Protein AF-A0A8J3KK66-F1 (afdb_monomer)

pLDDT: mean 96.25, std 5.21, range [53.44, 98.69]

Organism: NCBI:txid53366

Solvent-accessible surface area (backbone atoms only — not comparable to full-atom values): 6365 Å² total; per-residue (Å²): 124,49,74,50,73,42,70,57,97,92,37,80,42,27,42,38,33,34,36,77,41,86,38,96,91,45,100,35,38,30,35,41,47,74,44,79,49,56,39,80,89,51,54,95,70,52,56,67,55,53,54,50,53,50,52,52,50,49,33,64,76,71,56,37,68,44,78,47,71,81,79,62,89,84,42,56,73,59,45,65,57,46,58,76,78,47,74,82,88,82,75,83,86,87,82,88,73,58,100,88,108

Secondary structure (DSSP, 8-state):
-EEEEEEETTEEEEEEEEEEE--TTSSS-EEEEEEEEE-GGGTTTTHHHHHHHHHHHHHHHTT-SEEEE---TT-HHHHHHHTTT----------PPPTT-

Foldseek 3Di:
DDKDFDDDPNDTFWMWDWDWDDDPVDPATEIEGEDTDGHPVCPPVCRSVVNVVVVVVVCVVVVHPYYDYDDDPPPVSVCVSVVVPDDDPPDDDDDDDDPVD

Mean predicted aligned error: 3.01 Å

Nearest PDB structures (foldseek):
  1qsm-assembly1_D  TM=9.486E-01  e=3.995E-08  Saccharomyces cerevisiae
  4yfj-assembly1_A  TM=8.902E-01  e=6.347E-08  Pseudomonas aeruginosa
  8a9o-assembly1_A  TM=9.250E-01  e=2.088E-07  Acinetobacter baumannii
  7n1l-assembly3_C  TM=8.880E-01  e=1.712E-07  Brucella abortus 2308
  7n1l-assembly7_P  TM=8.987E-01  e=3.544E-07  Brucella abortus 2308

Radius of gyration: 14.78 Å; Cα contacts (8 Å, |Δi|>4): 130; chains: 1; bounding box: 42×30×38 Å

InterPro domains:
  IPR000182 GNAT domain [PF00583] (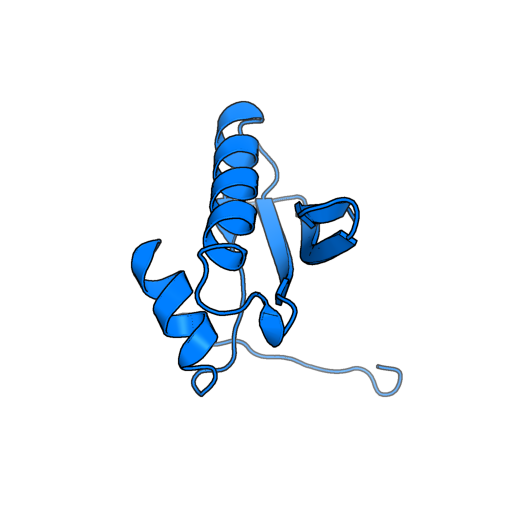3-84)
  IPR000182 GNAT domain [PS51186] (1-101)
  IPR016181 Acyl-CoA N-acyltransferase [SSF55729] (2-84)
  IPR050832 Bacterial Acetyltransferase [PTHR43877] (3-84)

Sequence (101 aa):
MHAVVAESDGAVIGIANYLLHENTSALTPSCYLQDLYVDPAARAQGVGAALLDWLWAQTRAQGWATLYWQTRENNYRARALYDRYTPHSGFLRYVLRTPQG

Structure (mmCIF, N/CA/C/O backbone):
data_AF-A0A8J3KK66-F1
#
_entry.id   AF-A0A8J3KK66-F1
#
loop_
_atom_site.group_PDB
_atom_site.id
_atom_site.type_symbol
_atom_site.label_atom_id
_atom_site.label_alt_id
_atom_site.label_comp_id
_atom_site.label_asym_id
_atom_site.label_entity_id
_atom_site.label_seq_id
_atom_site.pdbx_PDB_ins_code
_atom_site.Cartn_x
_atom_site.Cartn_y
_atom_site.Cartn_z
_atom_site.occupancy
_atom_site.B_iso_or_equiv
_atom_site.auth_seq_id
_atom_site.auth_comp_id
_atom_site.auth_asym_id
_atom_site.auth_atom_id
_atom_site.pdbx_PDB_model_num
ATOM 1 N N . MET A 1 1 ? 0.354 12.781 -5.726 1.00 91.12 1 MET A N 1
ATOM 2 C CA . MET A 1 1 ? 0.079 12.139 -4.422 1.00 91.12 1 MET A CA 1
ATOM 3 C C . MET A 1 1 ? -1.425 12.093 -4.250 1.00 91.12 1 MET A C 1
ATOM 5 O O . MET A 1 1 ? -2.070 13.096 -4.533 1.00 91.12 1 MET A O 1
ATOM 9 N N . HIS A 1 2 ? -1.959 10.947 -3.845 1.00 97.50 2 HIS A N 1
ATOM 10 C CA . HIS A 1 2 ? -3.390 10.714 -3.666 1.00 97.50 2 HIS A CA 1
ATOM 11 C C . HIS A 1 2 ? -3.649 10.114 -2.284 1.00 97.50 2 HIS A C 1
ATOM 13 O O . HIS A 1 2 ? -2.772 9.465 -1.710 1.00 97.50 2 HIS A O 1
ATOM 19 N N . ALA A 1 3 ? -4.860 10.316 -1.776 1.00 97.12 3 ALA A N 1
ATOM 20 C CA . ALA A 1 3 ? -5.327 9.729 -0.532 1.00 97.12 3 ALA A CA 1
ATOM 21 C C . ALA A 1 3 ? -6.761 9.233 -0.714 1.00 97.12 3 ALA A C 1
ATOM 23 O O . ALA A 1 3 ? -7.560 9.868 -1.404 1.00 97.12 3 ALA A O 1
ATOM 24 N N . VAL A 1 4 ? -7.074 8.109 -0.081 1.00 98.25 4 VAL A N 1
ATOM 25 C CA . VAL A 1 4 ? -8.447 7.642 0.115 1.00 98.25 4 VAL A CA 1
ATOM 26 C C . VAL A 1 4 ? -8.677 7.321 1.577 1.00 98.25 4 VAL A C 1
ATOM 28 O O . VAL A 1 4 ? -7.741 6.970 2.299 1.00 98.25 4 VAL A O 1
ATOM 31 N N . VAL A 1 5 ? -9.930 7.440 1.997 1.00 98.56 5 VAL A N 1
ATOM 32 C CA . VAL A 1 5 ? -10.365 7.181 3.365 1.00 98.56 5 VAL A CA 1
ATOM 33 C C . VAL A 1 5 ? -11.380 6.049 3.395 1.00 98.56 5 VAL A C 1
ATOM 35 O O . VAL A 1 5 ? -12.154 5.865 2.457 1.00 98.56 5 VAL A O 1
ATOM 38 N N . ALA A 1 6 ? -11.363 5.291 4.483 1.00 98.50 6 ALA A N 1
ATOM 39 C CA . ALA A 1 6 ? -12.468 4.435 4.872 1.00 98.50 6 ALA A CA 1
ATOM 40 C C . ALA A 1 6 ? -13.299 5.186 5.910 1.00 98.50 6 ALA A C 1
ATOM 42 O O . ALA A 1 6 ? -12.747 5.693 6.890 1.00 98.50 6 ALA A O 1
ATOM 43 N N . GLU A 1 7 ? -14.609 5.230 5.703 1.00 98.00 7 GLU A N 1
ATOM 44 C CA . GLU A 1 7 ? -15.558 5.886 6.597 1.00 98.00 7 GLU A CA 1
ATOM 45 C C . GLU A 1 7 ? -16.568 4.875 7.146 1.00 98.00 7 GLU A C 1
ATOM 47 O O . GLU A 1 7 ? -16.991 3.962 6.436 1.00 98.00 7 GLU A O 1
ATOM 52 N N . SER A 1 8 ? -16.953 5.044 8.411 1.00 97.06 8 SER A N 1
ATOM 53 C CA . SER A 1 8 ? -18.076 4.347 9.047 1.00 97.06 8 SER A CA 1
ATOM 54 C C . SER A 1 8 ? -18.830 5.339 9.915 1.00 97.06 8 SER A C 1
ATOM 56 O O . SER A 1 8 ? -18.209 6.085 10.669 1.00 97.06 8 SER A O 1
ATOM 58 N N . ASP A 1 9 ? -20.156 5.367 9.792 1.00 95.38 9 ASP A N 1
ATOM 59 C CA . ASP A 1 9 ? -21.040 6.250 10.569 1.00 95.38 9 ASP A CA 1
ATOM 60 C C . ASP A 1 9 ? -20.624 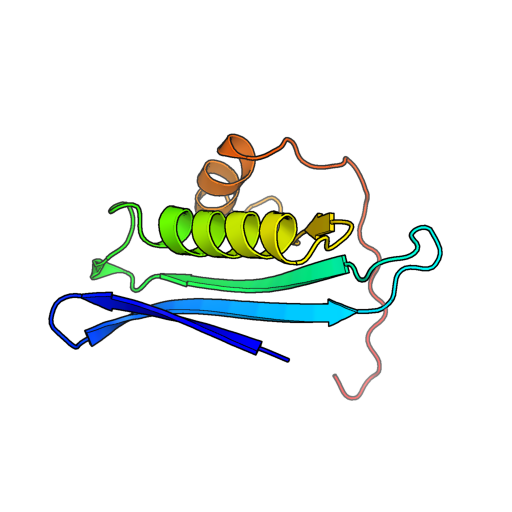7.734 10.527 1.00 95.38 9 ASP A C 1
ATOM 62 O O . ASP A 1 9 ? -20.707 8.461 11.515 1.00 95.38 9 ASP A O 1
ATOM 66 N N . GLY A 1 10 ? -20.137 8.186 9.365 1.00 95.25 10 GLY A N 1
ATOM 67 C CA . GLY A 1 10 ? -19.663 9.558 9.150 1.00 95.25 10 GLY A CA 1
ATOM 68 C C . GLY A 1 10 ? -18.293 9.875 9.763 1.00 95.25 10 GLY A C 1
ATOM 69 O O . GLY A 1 10 ? -17.851 11.021 9.690 1.00 95.25 10 GLY A O 1
ATOM 70 N N . ALA A 1 11 ? -17.606 8.891 10.349 1.00 97.25 11 ALA A N 1
ATOM 71 C CA . ALA A 1 11 ? -16.258 9.033 10.886 1.00 97.25 11 ALA A CA 1
ATOM 72 C C . ALA A 1 11 ? -15.218 8.366 9.976 1.00 97.25 11 ALA A C 1
ATOM 74 O O . ALA A 1 11 ? -15.396 7.232 9.529 1.00 97.25 11 ALA A O 1
ATOM 75 N N . VAL A 1 12 ? -14.087 9.040 9.753 1.00 98.25 12 VAL A N 1
ATOM 76 C CA . VAL A 1 12 ? -12.925 8.458 9.067 1.00 98.25 12 VAL A CA 1
ATOM 77 C C . VAL A 1 12 ? -12.219 7.480 10.006 1.00 98.25 12 VAL A C 1
ATOM 79 O O . VAL A 1 12 ? -11.706 7.875 11.051 1.00 98.25 12 VAL A O 1
ATOM 82 N N . ILE A 1 13 ? -12.154 6.209 9.611 1.00 98.56 13 ILE A N 1
ATOM 83 C CA . ILE A 1 13 ? -11.596 5.103 10.412 1.00 98.56 13 ILE A CA 1
ATOM 84 C C . ILE A 1 13 ? -10.338 4.475 9.798 1.00 98.56 13 ILE A C 1
ATOM 86 O O . ILE A 1 13 ? -9.731 3.567 10.373 1.00 98.56 13 ILE A O 1
ATOM 90 N N . GLY A 1 14 ? -9.915 4.939 8.625 1.00 98.44 14 GLY A N 1
ATOM 91 C CA . GLY A 1 14 ? -8.687 4.484 7.987 1.00 98.44 14 GLY A CA 1
ATOM 92 C C . GLY A 1 14 ? -8.327 5.313 6.766 1.00 98.44 14 GLY A C 1
ATOM 93 O O . GLY A 1 14 ? -9.184 5.973 6.186 1.00 98.44 14 GLY A O 1
ATOM 94 N N . ILE A 1 15 ? -7.054 5.270 6.384 1.00 98.62 15 ILE A N 1
ATOM 95 C CA . ILE A 1 15 ? -6.510 5.984 5.225 1.00 98.62 15 ILE A CA 1
ATOM 96 C C . ILE A 1 15 ? -5.597 5.070 4.408 1.00 98.62 15 ILE A C 1
ATOM 98 O O . ILE A 1 15 ? -4.930 4.187 4.962 1.00 98.62 15 ILE A O 1
ATOM 102 N N . ALA A 1 16 ? -5.511 5.340 3.108 1.00 98.62 16 ALA A N 1
ATOM 103 C CA . ALA A 1 16 ? -4.439 4.862 2.248 1.00 98.62 16 ALA A CA 1
ATOM 104 C C . ALA A 1 16 ? -3.876 6.017 1.406 1.00 98.62 16 ALA A C 1
ATOM 106 O O . ALA A 1 16 ? -4.576 6.571 0.555 1.00 98.62 16 ALA A O 1
ATOM 107 N N . ASN A 1 17 ? -2.607 6.360 1.633 1.00 98.62 17 ASN A N 1
ATOM 108 C CA . ASN A 1 17 ? -1.872 7.336 0.829 1.00 98.62 17 ASN A CA 1
ATOM 109 C C . ASN A 1 17 ? -1.042 6.606 -0.220 1.00 98.62 17 ASN A C 1
ATOM 111 O O . ASN A 1 17 ? -0.272 5.700 0.109 1.00 98.62 17 ASN A O 1
ATOM 115 N N . TYR A 1 18 ? -1.148 7.031 -1.473 1.00 98.62 18 TYR A N 1
ATOM 116 C CA . TYR A 1 18 ? -0.435 6.398 -2.575 1.00 98.62 18 TYR A CA 1
ATOM 117 C C . TYR A 1 18 ? 0.066 7.410 -3.604 1.00 98.62 18 TYR A C 1
ATOM 119 O O . TYR A 1 18 ? -0.416 8.545 -3.718 1.00 98.62 18 TYR A O 1
ATOM 127 N N . LEU A 1 19 ? 1.069 6.990 -4.367 1.00 98.25 19 LEU A N 1
ATOM 128 C CA . LEU A 1 19 ? 1.608 7.744 -5.489 1.00 98.25 19 LEU A CA 1
ATOM 129 C C . LEU A 1 19 ? 1.654 6.866 -6.733 1.00 98.25 19 LEU A C 1
ATOM 131 O O . LEU A 1 19 ? 2.060 5.708 -6.675 1.00 98.25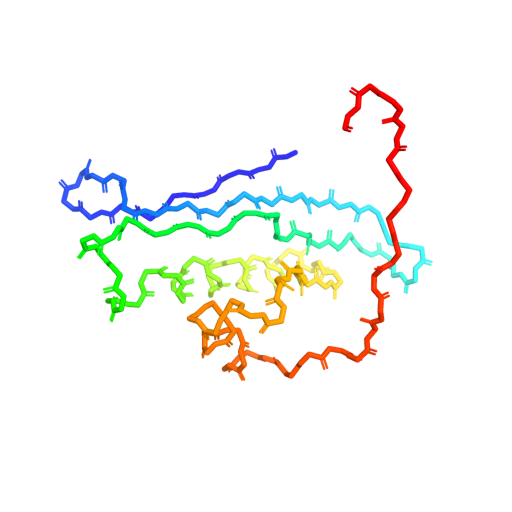 19 LEU A O 1
ATOM 135 N N . LEU A 1 20 ? 1.240 7.445 -7.855 1.00 98.12 20 LEU A N 1
ATOM 136 C CA . LEU A 1 20 ? 1.515 6.895 -9.170 1.00 98.12 20 LEU A CA 1
ATOM 137 C C . LEU A 1 20 ? 2.841 7.468 -9.653 1.00 98.12 20 LEU A C 1
ATOM 139 O O . LEU A 1 20 ? 3.083 8.668 -9.504 1.00 98.12 20 LEU A O 1
ATOM 143 N N . HIS A 1 21 ? 3.687 6.619 -10.215 1.00 97.81 21 HIS A N 1
ATOM 144 C CA . HIS A 1 21 ? 4.957 7.035 -10.788 1.00 97.81 21 HIS A CA 1
ATOM 145 C C . HIS A 1 21 ? 5.260 6.262 -12.069 1.00 97.81 21 HIS A C 1
ATOM 147 O O . HIS A 1 21 ? 4.757 5.160 -12.293 1.00 97.81 21 HIS A O 1
ATOM 153 N N . GLU A 1 22 ? 6.102 6.853 -12.911 1.00 97.56 22 GLU A N 1
ATOM 154 C CA . GLU A 1 22 ? 6.572 6.226 -14.142 1.00 97.56 22 GLU A CA 1
ATOM 155 C C . GLU A 1 22 ? 7.389 4.965 -13.840 1.00 97.56 22 GLU A C 1
ATOM 157 O O . GLU A 1 22 ? 8.072 4.861 -12.815 1.00 97.56 22 GLU A O 1
ATOM 162 N N . ASN A 1 23 ? 7.311 3.996 -14.745 1.00 93.81 23 ASN A N 1
ATOM 163 C CA . ASN A 1 23 ? 8.011 2.727 -14.651 1.00 93.81 23 ASN A CA 1
ATOM 164 C C . ASN A 1 23 ? 8.793 2.522 -15.947 1.00 93.81 23 ASN A C 1
ATOM 166 O O . ASN A 1 23 ? 8.211 2.523 -17.020 1.00 93.81 23 ASN A O 1
ATOM 170 N N . THR A 1 24 ? 10.108 2.343 -15.868 1.00 96.25 24 THR A N 1
ATOM 171 C CA . THR A 1 24 ? 10.948 2.144 -17.061 1.00 96.25 24 THR A CA 1
ATOM 172 C C . THR A 1 24 ? 10.819 0.744 -17.664 1.00 96.25 24 THR A C 1
ATOM 174 O O . THR A 1 24 ? 11.230 0.525 -18.800 1.00 96.25 24 THR A O 1
ATOM 177 N N . SER A 1 25 ? 10.235 -0.197 -16.923 1.00 94.94 25 SER A N 1
ATOM 178 C CA . SER A 1 25 ? 10.011 -1.585 -17.336 1.00 94.94 25 SER A CA 1
ATOM 179 C C . SER A 1 25 ? 8.573 -1.850 -17.797 1.00 94.94 25 SER A C 1
ATOM 181 O O . SER A 1 25 ? 8.237 -2.993 -18.103 1.00 94.94 25 SER A O 1
ATOM 183 N N . ALA A 1 26 ? 7.707 -0.832 -17.822 1.00 96.31 26 ALA A N 1
ATOM 184 C CA . ALA A 1 26 ? 6.318 -0.950 -18.260 1.00 96.31 26 ALA A CA 1
ATOM 185 C C . ALA A 1 26 ? 5.865 0.311 -19.007 1.00 96.31 26 ALA A C 1
ATOM 187 O O . ALA A 1 26 ? 6.378 1.397 -18.786 1.00 96.31 26 ALA A O 1
ATOM 188 N N . LEU A 1 27 ? 4.867 0.180 -19.882 1.00 96.88 27 LEU A N 1
ATOM 189 C CA . LEU A 1 27 ? 4.306 1.324 -20.615 1.00 96.88 27 LEU A CA 1
ATOM 190 C C . LEU A 1 27 ? 3.277 2.123 -19.796 1.00 96.88 27 LEU A C 1
ATOM 192 O O . LEU A 1 27 ? 2.833 3.180 -20.234 1.00 96.88 27 LEU A O 1
ATOM 196 N N . THR A 1 28 ? 2.877 1.616 -18.628 1.00 98.12 28 THR A N 1
ATOM 197 C CA . THR A 1 28 ? 1.892 2.235 -17.733 1.00 98.12 28 THR A CA 1
ATOM 198 C C . THR A 1 28 ? 2.496 2.457 -16.342 1.00 98.12 28 THR A C 1
ATOM 200 O O . THR A 1 28 ? 3.446 1.763 -15.962 1.00 98.12 28 THR A O 1
ATOM 203 N N . PRO A 1 29 ? 1.996 3.442 -15.571 1.00 97.94 29 PRO A N 1
ATOM 204 C CA . PRO A 1 29 ? 2.577 3.787 -14.279 1.00 97.94 29 PRO A CA 1
ATOM 205 C C . PRO A 1 29 ? 2.416 2.667 -13.247 1.00 97.94 29 PRO A C 1
ATOM 207 O O . PRO A 1 29 ? 1.503 1.842 -13.326 1.00 97.94 29 PRO A O 1
ATOM 210 N N . SER A 1 30 ? 3.281 2.693 -12.238 1.00 98.25 30 SER A N 1
ATOM 211 C CA . SER A 1 30 ? 3.178 1.870 -11.033 1.00 98.25 30 SER A CA 1
ATOM 212 C C . SER A 1 30 ? 2.563 2.672 -9.888 1.00 98.25 30 SER A C 1
ATOM 214 O O . SER A 1 30 ? 2.771 3.881 -9.779 1.00 98.25 30 SER A O 1
ATOM 216 N N . CYS A 1 31 ? 1.841 1.991 -9.005 1.00 98.50 31 CYS A N 1
ATOM 217 C CA . CYS A 1 31 ? 1.264 2.545 -7.790 1.00 98.50 31 CYS A CA 1
ATOM 218 C C . CYS A 1 31 ? 2.068 2.100 -6.564 1.00 98.50 31 CYS A C 1
ATOM 220 O O . CYS A 1 31 ? 2.108 0.914 -6.230 1.00 98.50 31 CYS A O 1
ATOM 222 N N . TYR A 1 32 ? 2.658 3.058 -5.856 1.00 98.56 32 TYR A N 1
ATOM 223 C CA . TYR A 1 32 ? 3.273 2.835 -4.553 1.00 98.56 32 TYR A CA 1
ATOM 224 C C . TYR A 1 32 ? 2.308 3.248 -3.442 1.00 98.56 32 TYR A C 1
ATOM 226 O O . TYR A 1 32 ? 1.987 4.429 -3.293 1.00 98.56 32 TYR A O 1
ATOM 234 N N . LEU A 1 33 ? 1.855 2.272 -2.653 1.00 98.69 33 LEU A N 1
ATOM 235 C CA . LEU A 1 33 ? 1.146 2.508 -1.399 1.00 98.69 33 LEU A CA 1
ATOM 236 C C . LEU A 1 33 ? 2.175 2.896 -0.332 1.00 98.69 33 LEU A C 1
ATOM 238 O O . LEU A 1 33 ? 2.963 2.066 0.127 1.00 98.69 33 LEU A O 1
ATOM 242 N N . GLN A 1 34 ? 2.160 4.175 0.036 1.00 98.19 34 GLN A N 1
ATOM 243 C CA . GLN A 1 34 ? 3.107 4.760 0.976 1.00 98.19 34 GLN A CA 1
ATOM 244 C C . GLN A 1 34 ? 2.674 4.521 2.422 1.00 98.19 34 GLN A C 1
ATOM 246 O O . GLN A 1 34 ? 3.467 4.026 3.221 1.00 98.19 34 GLN A O 1
ATOM 251 N N . ASP A 1 35 ? 1.418 4.841 2.738 1.00 97.94 35 ASP A N 1
ATOM 252 C CA . ASP A 1 35 ? 0.877 4.735 4.090 1.00 97.94 35 ASP A CA 1
ATOM 253 C C . ASP A 1 35 ? -0.467 4.011 4.057 1.00 97.94 35 ASP A C 1
ATOM 255 O O . ASP A 1 35 ? -1.353 4.377 3.288 1.00 97.94 35 ASP A O 1
ATOM 259 N N . LEU A 1 36 ? -0.629 3.014 4.926 1.00 98.25 36 LEU A N 1
ATOM 260 C CA . LEU A 1 36 ? -1.906 2.368 5.222 1.00 98.25 36 LEU A CA 1
ATOM 261 C C . LEU A 1 36 ? -2.113 2.414 6.732 1.00 98.25 36 LEU A C 1
ATOM 263 O O . LEU A 1 36 ? -1.326 1.843 7.493 1.00 98.25 36 LEU A O 1
ATOM 267 N N . TYR A 1 37 ? -3.177 3.077 7.166 1.00 97.56 37 TYR A N 1
ATOM 268 C CA . TYR A 1 37 ? -3.500 3.211 8.580 1.00 97.56 37 TYR A CA 1
ATOM 269 C C . TYR A 1 37 ? -4.971 2.907 8.830 1.00 97.56 37 TYR A C 1
ATOM 271 O O . TYR A 1 37 ? -5.841 3.239 8.033 1.00 97.56 37 TYR A O 1
ATOM 279 N N . VAL A 1 38 ? -5.230 2.272 9.970 1.00 98.25 38 VAL A N 1
ATOM 280 C CA . VAL A 1 38 ? -6.570 1.978 10.475 1.00 98.25 38 VAL A CA 1
ATOM 281 C C . VAL A 1 38 ? -6.606 2.389 11.937 1.00 98.25 38 VAL A C 1
ATOM 283 O O . VAL A 1 38 ? -5.698 2.014 12.705 1.00 98.25 38 VAL A O 1
ATOM 286 N N . ASP A 1 39 ? -7.658 3.120 12.298 1.00 97.75 39 ASP A N 1
ATOM 287 C CA . ASP A 1 39 ? -7.960 3.508 13.669 1.00 97.75 39 ASP A CA 1
ATOM 288 C C . ASP A 1 39 ? -7.881 2.273 14.588 1.00 97.75 39 ASP A C 1
ATOM 290 O O . ASP A 1 39 ? -8.443 1.225 14.252 1.00 97.75 39 ASP A O 1
ATOM 294 N N . PRO A 1 40 ? -7.159 2.337 15.725 1.00 96.69 40 PRO A N 1
ATOM 295 C CA . PRO A 1 40 ? -7.067 1.240 16.677 1.00 96.69 40 PRO A CA 1
ATOM 296 C C . PRO A 1 40 ? -8.404 0.602 17.065 1.00 96.69 40 PRO A C 1
ATOM 298 O O . PRO A 1 40 ? -8.436 -0.618 17.220 1.00 96.69 40 PRO A O 1
ATOM 301 N N . ALA A 1 41 ? -9.485 1.376 17.175 1.00 96.69 41 ALA A N 1
ATOM 302 C CA . ALA A 1 41 ? -10.816 0.868 17.496 1.00 96.69 41 ALA A CA 1
ATOM 303 C C . ALA A 1 41 ? -11.445 0.076 16.335 1.00 96.69 41 ALA A C 1
ATOM 305 O O . ALA A 1 41 ? -12.169 -0.889 16.568 1.00 96.69 41 ALA A O 1
ATOM 306 N N . ALA A 1 42 ? -11.113 0.421 15.087 1.00 96.06 42 ALA A N 1
ATOM 307 C CA . ALA A 1 42 ? -11.620 -0.225 13.871 1.00 96.06 42 ALA A CA 1
ATOM 308 C C . ALA A 1 42 ? -10.714 -1.365 13.351 1.0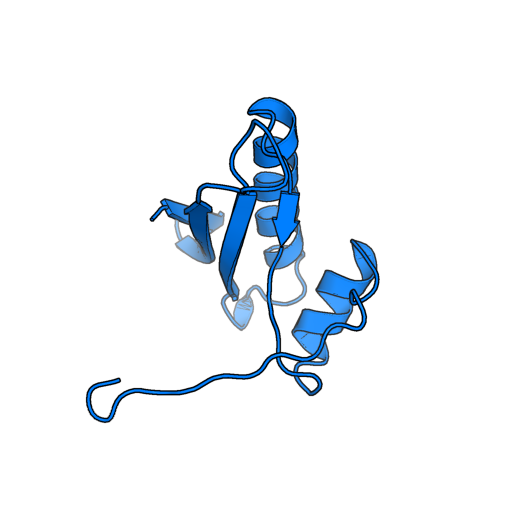0 96.06 42 ALA A C 1
ATOM 310 O O . ALA A 1 42 ? -10.943 -1.982 12.303 1.00 96.06 42 ALA A O 1
ATOM 311 N N . ARG A 1 43 ? -9.628 -1.667 14.065 1.00 94.00 43 ARG A N 1
ATOM 312 C CA . ARG A 1 43 ? -8.660 -2.697 13.681 1.00 94.00 43 ARG A CA 1
ATOM 313 C C . ARG A 1 43 ? -9.264 -4.098 13.737 1.00 94.00 43 ARG A C 1
ATOM 315 O O . ARG A 1 43 ? -10.040 -4.430 14.614 1.00 94.00 43 ARG A O 1
ATOM 322 N N . ALA A 1 44 ? -8.803 -4.954 12.818 1.00 91.12 44 ALA A N 1
ATOM 323 C CA . ALA A 1 44 ? -9.253 -6.347 12.661 1.00 91.12 44 ALA A CA 1
ATOM 324 C C . ALA A 1 44 ? -10.719 -6.502 12.209 1.00 91.12 44 ALA A C 1
ATOM 326 O O . ALA A 1 44 ? -11.211 -7.619 12.136 1.00 91.12 44 ALA A O 1
ATOM 327 N N . GLN A 1 45 ? -11.358 -5.408 11.786 1.00 95.12 45 GLN A N 1
ATOM 328 C CA . GLN A 1 45 ? -12.705 -5.396 11.203 1.00 95.12 45 GLN A CA 1
ATOM 329 C C . GLN A 1 45 ? -12.685 -5.334 9.662 1.00 95.12 45 GLN A C 1
ATOM 331 O O . GLN A 1 45 ? -13.646 -4.925 9.029 1.00 95.12 45 GLN A O 1
ATOM 336 N N . GLY A 1 46 ? -11.560 -5.682 9.027 1.00 96.94 46 GLY A N 1
ATOM 337 C CA . GLY A 1 46 ? -11.436 -5.690 7.561 1.00 96.94 46 GLY A CA 1
ATOM 338 C C . GLY A 1 46 ? -11.127 -4.341 6.895 1.00 96.94 46 GLY A C 1
ATOM 339 O O . GLY A 1 46 ? -10.811 -4.337 5.713 1.00 96.94 46 GLY A O 1
ATOM 340 N N . VAL A 1 47 ? -11.093 -3.221 7.627 1.00 98.31 47 VAL A N 1
ATOM 341 C CA . VAL A 1 47 ? -10.864 -1.866 7.064 1.00 98.31 47 VAL A CA 1
ATOM 342 C C . VAL A 1 47 ? -9.599 -1.768 6.202 1.00 98.31 47 VAL A C 1
ATOM 344 O O . VAL A 1 47 ? -9.632 -1.254 5.089 1.00 98.31 47 VAL A O 1
ATOM 347 N N . GLY A 1 48 ? -8.473 -2.300 6.688 1.00 98.06 48 GLY A N 1
ATOM 348 C CA . GLY A 1 48 ? -7.214 -2.275 5.935 1.00 98.06 48 GLY A CA 1
ATOM 349 C C . GLY A 1 48 ? -7.266 -3.115 4.655 1.00 98.06 48 GLY A C 1
ATOM 350 O O . GLY A 1 48 ? -6.667 -2.733 3.656 1.00 98.06 48 GLY A O 1
ATOM 351 N N . ALA A 1 49 ? -8.008 -4.228 4.677 1.00 98.38 49 ALA A N 1
ATOM 352 C CA . ALA A 1 49 ? -8.240 -5.042 3.487 1.00 98.38 49 ALA A CA 1
ATOM 353 C C . ALA A 1 49 ? -9.126 -4.290 2.488 1.00 98.38 49 ALA A C 1
ATOM 355 O O . ALA A 1 49 ? -8.770 -4.209 1.325 1.00 98.38 49 ALA A O 1
ATOM 356 N N . ALA A 1 50 ? -10.194 -3.633 2.951 1.00 98.56 50 ALA A N 1
ATOM 357 C CA . ALA A 1 50 ? -11.072 -2.844 2.087 1.00 98.56 50 ALA A CA 1
ATOM 358 C C . ALA A 1 50 ? -10.322 -1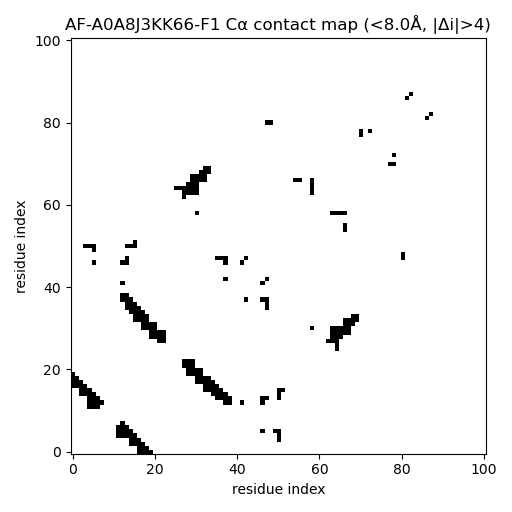.719 1.348 1.00 98.56 50 ALA A C 1
ATOM 360 O O . ALA A 1 50 ? -10.525 -1.520 0.151 1.00 98.56 50 ALA A O 1
ATOM 361 N N . LEU A 1 51 ? -9.407 -1.022 2.031 1.00 98.69 51 LEU A N 1
ATOM 362 C CA . LEU A 1 51 ? -8.556 0.003 1.416 1.00 98.69 51 LEU A CA 1
ATOM 363 C C . LEU A 1 51 ? -7.597 -0.583 0.360 1.00 98.69 51 LEU A C 1
ATOM 365 O O . LEU A 1 51 ? -7.445 -0.009 -0.721 1.00 98.69 51 LEU A O 1
ATOM 369 N N . LEU A 1 52 ? -6.968 -1.730 0.643 1.00 98.44 52 LEU A N 1
ATOM 370 C CA . LEU A 1 52 ? -6.105 -2.433 -0.317 1.00 98.44 52 LEU A CA 1
ATOM 371 C C . LEU A 1 52 ? -6.886 -2.985 -1.512 1.00 98.44 52 LEU A C 1
ATOM 373 O O . LEU A 1 52 ? -6.441 -2.840 -2.647 1.00 98.44 52 LEU A O 1
ATOM 377 N N . ASP A 1 53 ? -8.050 -3.583 -1.269 1.00 98.62 53 ASP A N 1
ATOM 378 C CA . ASP A 1 53 ? -8.939 -4.120 -2.299 1.00 98.62 53 ASP A CA 1
ATOM 379 C C . ASP A 1 53 ? -9.407 -3.009 -3.237 1.00 98.62 53 ASP A C 1
ATOM 381 O O . ASP A 1 53 ? -9.422 -3.194 -4.457 1.00 98.62 53 ASP A O 1
ATOM 385 N N . TRP A 1 54 ? -9.722 -1.833 -2.684 1.00 98.62 54 TRP A N 1
ATOM 386 C CA . TRP A 1 54 ? -10.048 -0.652 -3.473 1.00 98.62 54 TRP A CA 1
ATOM 387 C C . TRP A 1 54 ? -8.872 -0.234 -4.361 1.00 98.62 54 TRP A C 1
ATOM 389 O O . TRP A 1 54 ? -9.053 -0.079 -5.569 1.00 98.62 54 TRP A O 1
ATOM 399 N N . LEU A 1 55 ? -7.656 -0.124 -3.810 1.00 98.25 55 LEU A N 1
ATOM 400 C CA . LEU A 1 55 ? -6.462 0.206 -4.600 1.00 98.25 55 LEU A CA 1
ATOM 401 C C . LEU A 1 55 ? -6.176 -0.836 -5.682 1.00 98.25 55 LEU A C 1
ATOM 403 O O . LEU A 1 55 ? -5.827 -0.485 -6.811 1.00 98.25 55 LEU A O 1
ATOM 407 N N . TRP A 1 56 ? -6.362 -2.116 -5.373 1.00 98.31 56 TRP A N 1
ATOM 408 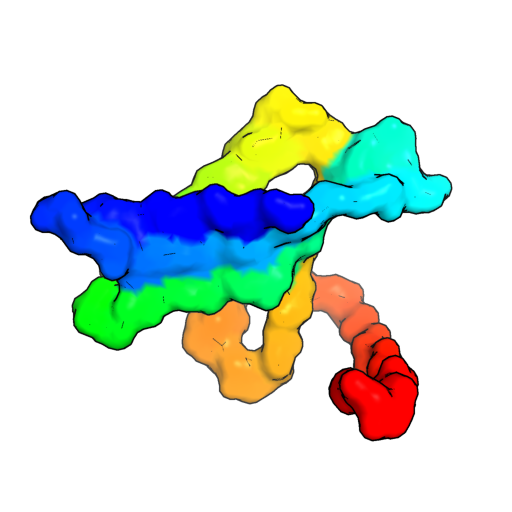C CA . TRP A 1 56 ? -6.198 -3.193 -6.340 1.00 98.31 56 TRP A CA 1
ATOM 409 C C . TRP A 1 56 ? -7.256 -3.144 -7.451 1.00 98.31 56 TRP A C 1
ATOM 411 O O . TRP A 1 56 ? -6.956 -3.382 -8.624 1.00 98.31 56 TRP A O 1
ATOM 421 N N . ALA A 1 57 ? -8.499 -2.795 -7.119 1.00 98.62 57 ALA A N 1
ATOM 422 C CA . ALA A 1 57 ? -9.539 -2.540 -8.109 1.00 98.62 57 ALA A CA 1
ATOM 423 C C . ALA A 1 57 ? -9.183 -1.347 -9.010 1.00 98.62 57 ALA A C 1
ATOM 425 O O . ALA A 1 57 ? -9.287 -1.480 -10.228 1.00 98.62 57 ALA A O 1
ATOM 426 N N . GLN A 1 58 ? -8.688 -0.237 -8.447 1.00 98.31 58 GLN A N 1
ATOM 427 C CA . GLN A 1 58 ? -8.231 0.911 -9.241 1.00 98.31 58 GLN A CA 1
ATOM 428 C C . GLN A 1 58 ? -7.065 0.550 -10.160 1.00 98.31 58 GLN A C 1
ATOM 430 O O . GLN A 1 58 ? -7.091 0.891 -11.337 1.00 98.31 58 GLN A O 1
ATOM 435 N N . THR A 1 59 ? -6.092 -0.210 -9.651 1.00 97.81 59 THR A N 1
ATOM 436 C CA . THR A 1 59 ? -4.934 -0.680 -10.429 1.00 97.81 59 THR A CA 1
ATOM 437 C C . THR A 1 59 ? -5.391 -1.416 -11.688 1.00 97.81 59 THR A C 1
ATOM 439 O O . THR A 1 59 ? -4.930 -1.110 -12.785 1.00 97.81 59 THR A O 1
ATOM 442 N N . ARG A 1 60 ? -6.366 -2.325 -11.551 1.00 98.25 60 ARG A N 1
ATOM 443 C CA . ARG A 1 60 ? -6.936 -3.072 -12.682 1.00 98.25 60 ARG A CA 1
ATOM 444 C C . ARG A 1 60 ? -7.778 -2.197 -13.608 1.00 98.25 60 ARG A C 1
ATOM 446 O O . ARG A 1 60 ? -7.632 -2.297 -14.820 1.00 98.25 60 ARG A O 1
ATOM 453 N N . ALA A 1 61 ? -8.643 -1.350 -13.053 1.00 98.38 61 ALA A N 1
ATOM 454 C CA . ALA A 1 61 ? -9.545 -0.505 -13.835 1.00 98.38 61 ALA A CA 1
ATOM 455 C C . ALA A 1 61 ? -8.796 0.536 -14.681 1.00 98.38 61 ALA A C 1
ATOM 457 O O . ALA A 1 61 ? -9.210 0.836 -15.796 1.00 98.38 61 ALA A O 1
ATOM 458 N N . GLN A 1 62 ? -7.690 1.064 -14.158 1.00 97.81 62 GLN A N 1
ATOM 459 C CA . GLN A 1 62 ? -6.888 2.106 -14.801 1.00 97.81 62 GLN A CA 1
ATOM 460 C C . GLN A 1 62 ? -5.693 1.548 -15.596 1.00 97.81 62 GLN A C 1
ATOM 462 O O . GLN A 1 62 ? -4.957 2.313 -16.216 1.00 97.81 62 GLN A O 1
ATOM 467 N N . GLY A 1 63 ? -5.465 0.229 -15.571 1.00 97.88 63 GLY A N 1
ATOM 468 C CA . GLY A 1 63 ? -4.362 -0.417 -16.291 1.00 97.88 63 GLY A CA 1
ATOM 469 C C . GLY A 1 63 ? -2.966 -0.085 -15.750 1.00 97.88 63 GLY A C 1
ATOM 470 O O . GLY A 1 63 ? -1.993 -0.097 -16.507 1.00 97.88 63 GLY A O 1
ATOM 471 N N . TRP A 1 64 ? -2.844 0.233 -14.458 1.00 98.25 64 TRP A N 1
ATOM 472 C CA . TRP A 1 64 ? -1.543 0.468 -13.824 1.00 98.25 64 TRP A CA 1
ATOM 473 C C . TRP A 1 64 ? -0.735 -0.830 -13.777 1.00 98.25 64 TRP A C 1
ATOM 475 O O . TRP A 1 64 ? -1.276 -1.902 -13.503 1.00 98.25 64 TRP A O 1
ATOM 485 N N . ALA A 1 65 ? 0.566 -0.732 -14.038 1.00 98.00 65 ALA A N 1
ATOM 486 C CA . ALA A 1 65 ? 1.433 -1.890 -14.216 1.00 98.00 65 ALA A CA 1
ATOM 487 C C . ALA A 1 65 ? 1.547 -2.729 -12.939 1.00 98.00 65 ALA A C 1
ATOM 489 O O . ALA A 1 65 ? 1.502 -3.957 -12.986 1.00 98.00 65 ALA A O 1
ATOM 490 N N . THR A 1 66 ? 1.716 -2.068 -11.792 1.00 97.50 66 THR A N 1
ATOM 491 C CA . THR A 1 66 ? 1.878 -2.731 -10.497 1.00 97.50 66 THR A CA 1
ATOM 492 C C . THR A 1 66 ? 1.281 -1.903 -9.366 1.00 97.50 66 THR A C 1
ATOM 494 O O . THR A 1 66 ? 1.231 -0.677 -9.431 1.00 97.50 66 THR A O 1
ATOM 497 N N . LEU A 1 67 ? 0.865 -2.587 -8.301 1.00 98.38 67 LEU A N 1
ATOM 498 C CA . LEU A 1 67 ? 0.630 -2.016 -6.978 1.00 98.38 67 LEU A CA 1
ATOM 499 C C . LEU A 1 67 ? 1.646 -2.645 -6.023 1.00 98.38 67 LEU A C 1
ATOM 501 O O . LEU A 1 67 ? 1.723 -3.871 -5.944 1.00 98.38 67 LEU A O 1
ATOM 505 N N . TYR A 1 68 ? 2.419 -1.832 -5.306 1.00 98.12 68 TYR A N 1
ATOM 506 C CA . TYR A 1 68 ? 3.399 -2.329 -4.339 1.00 98.12 68 TYR A CA 1
ATOM 507 C C . TYR A 1 68 ? 3.497 -1.437 -3.101 1.00 98.12 68 TYR A C 1
ATOM 509 O O . TYR A 1 68 ? 3.099 -0.273 -3.102 1.00 98.12 68 TYR A O 1
ATOM 517 N N . TRP A 1 69 ? 4.048 -1.999 -2.029 1.00 98.06 69 TRP A N 1
ATOM 518 C CA . TRP A 1 69 ? 4.296 -1.319 -0.761 1.00 98.06 69 TRP A CA 1
ATOM 519 C C . TRP A 1 69 ? 5.565 -1.862 -0.109 1.00 98.06 69 TRP A C 1
ATOM 521 O O . TRP A 1 69 ? 6.125 -2.880 -0.521 1.00 98.06 69 TRP A O 1
ATOM 531 N N . GLN A 1 70 ? 6.020 -1.176 0.936 1.00 97.25 70 GLN A N 1
ATOM 532 C CA . GLN A 1 70 ? 7.117 -1.626 1.784 1.00 97.25 70 GLN A CA 1
ATOM 533 C C . GLN A 1 70 ? 6.658 -1.643 3.237 1.00 97.25 70 GLN A C 1
ATOM 535 O O . GLN A 1 70 ? 5.910 -0.778 3.685 1.00 97.25 70 GLN A O 1
ATOM 540 N N . THR A 1 71 ? 7.121 -2.627 3.997 1.00 96.88 71 THR A N 1
ATOM 541 C CA . THR A 1 71 ? 6.883 -2.677 5.437 1.00 96.88 71 THR A CA 1
ATOM 542 C C . THR A 1 71 ? 8.103 -3.226 6.152 1.00 96.88 71 THR A C 1
ATOM 544 O O . THR A 1 71 ? 8.951 -3.875 5.540 1.00 96.88 71 THR A O 1
ATOM 547 N N . ARG A 1 72 ? 8.217 -2.943 7.449 1.00 96.12 72 ARG A N 1
ATOM 548 C CA . ARG A 1 72 ? 9.278 -3.529 8.271 1.00 96.12 72 ARG A CA 1
ATOM 549 C C . ARG A 1 72 ? 8.991 -5.010 8.491 1.00 96.12 72 ARG A C 1
ATOM 551 O O . ARG A 1 72 ? 7.838 -5.391 8.688 1.00 96.12 72 ARG A O 1
ATOM 558 N N . GLU A 1 73 ? 10.038 -5.826 8.543 1.00 95.56 73 GLU A N 1
ATOM 559 C CA . GLU A 1 73 ? 9.915 -7.271 8.784 1.00 95.56 73 GLU A CA 1
ATOM 560 C C . GLU A 1 73 ? 9.166 -7.589 10.083 1.00 95.56 73 GLU A C 1
ATOM 562 O O . GLU A 1 73 ? 8.381 -8.534 10.137 1.00 95.56 73 GLU A O 1
ATOM 567 N N . ASN A 1 74 ? 9.344 -6.758 11.111 1.00 96.94 74 ASN A N 1
ATOM 568 C CA . ASN A 1 74 ? 8.699 -6.919 12.411 1.00 96.94 74 ASN A CA 1
ATOM 569 C C . ASN A 1 74 ? 7.280 -6.327 12.494 1.00 96.94 74 ASN A C 1
ATOM 571 O O . ASN A 1 74 ? 6.658 -6.378 13.555 1.00 96.94 74 ASN A O 1
ATOM 575 N N . ASN A 1 75 ? 6.733 -5.778 11.406 1.00 96.62 75 ASN A N 1
ATOM 576 C CA . ASN A 1 75 ? 5.349 -5.310 11.373 1.00 96.62 75 ASN A CA 1
ATOM 577 C C . ASN A 1 75 ? 4.386 -6.484 11.134 1.00 96.62 75 ASN A C 1
ATOM 579 O O . ASN A 1 75 ? 3.669 -6.531 10.134 1.00 96.62 75 ASN A O 1
ATOM 583 N N . TYR A 1 76 ? 4.389 -7.457 12.049 1.00 96.38 76 TYR A N 1
ATOM 584 C CA . TYR A 1 76 ? 3.678 -8.731 11.898 1.00 96.38 76 TYR A CA 1
ATOM 585 C C . TYR A 1 76 ? 2.185 -8.557 11.623 1.00 96.38 76 TYR A C 1
ATOM 587 O O . TYR A 1 76 ? 1.614 -9.291 10.826 1.00 96.38 76 TYR A O 1
ATOM 595 N N . ARG A 1 77 ? 1.554 -7.543 12.227 1.00 94.50 77 ARG A N 1
ATOM 596 C CA . ARG A 1 77 ? 0.133 -7.253 12.012 1.00 94.50 77 ARG A CA 1
ATOM 597 C C . ARG A 1 77 ? -0.156 -6.810 10.575 1.00 94.50 77 ARG A C 1
ATOM 599 O O . ARG A 1 77 ? -1.119 -7.287 9.985 1.00 94.50 77 ARG A O 1
ATOM 606 N N . ALA A 1 78 ? 0.643 -5.893 10.025 1.00 96.06 78 ALA A N 1
ATOM 607 C CA . ALA A 1 78 ? 0.466 -5.461 8.640 1.00 96.06 78 ALA A CA 1
ATOM 608 C C . ALA A 1 78 ? 0.874 -6.570 7.663 1.00 96.06 78 ALA A C 1
ATOM 610 O O . ALA A 1 78 ? 0.167 -6.815 6.694 1.00 96.06 78 ALA A O 1
ATOM 611 N N . ARG A 1 79 ? 1.957 -7.299 7.958 1.00 97.50 79 ARG A N 1
ATOM 612 C CA . ARG A 1 79 ? 2.387 -8.459 7.165 1.00 97.50 79 ARG A CA 1
ATOM 613 C C . ARG A 1 79 ? 1.312 -9.537 7.086 1.00 97.50 79 ARG A C 1
ATOM 615 O O . ARG A 1 79 ? 0.993 -9.950 5.987 1.00 97.50 79 ARG A O 1
ATOM 622 N N . ALA A 1 80 ? 0.650 -9.876 8.192 1.00 96.56 80 ALA A N 1
ATOM 623 C CA 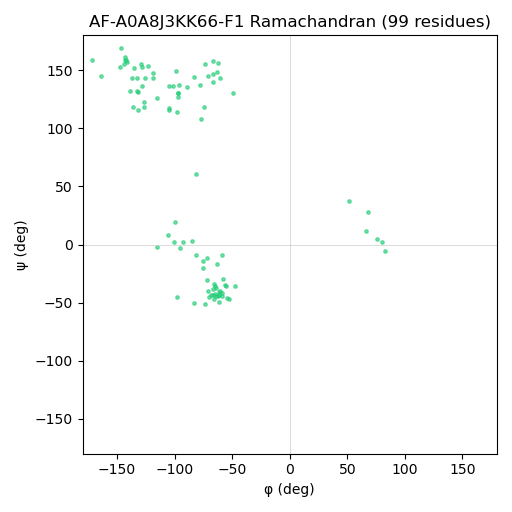. ALA A 1 80 ? -0.462 -10.829 8.176 1.00 96.56 80 ALA A CA 1
ATOM 624 C C . ALA A 1 80 ? -1.620 -10.403 7.250 1.00 96.56 80 ALA A C 1
ATOM 626 O O . ALA A 1 80 ? -2.319 -11.253 6.705 1.00 96.56 80 ALA A O 1
ATOM 627 N N . LEU A 1 81 ? -1.834 -9.095 7.057 1.00 97.38 81 LEU A N 1
ATOM 628 C CA . LEU A 1 81 ? -2.750 -8.593 6.033 1.00 97.38 81 LEU A CA 1
ATOM 629 C C . LEU A 1 81 ? -2.147 -8.747 4.629 1.00 97.38 81 LEU A C 1
ATOM 631 O O . LEU A 1 81 ? -2.804 -9.295 3.753 1.00 97.38 81 LEU A O 1
ATOM 635 N N . TYR A 1 82 ? -0.917 -8.280 4.418 1.00 98.00 82 TYR A N 1
ATOM 636 C CA . TYR A 1 82 ? -0.248 -8.273 3.113 1.00 98.00 82 TYR A CA 1
ATOM 637 C C . TYR A 1 82 ? 0.011 -9.671 2.539 1.00 98.00 82 TYR A C 1
ATOM 639 O O . TYR A 1 82 ? -0.192 -9.876 1.345 1.00 98.00 82 TYR A O 1
ATOM 647 N N . ASP A 1 83 ? 0.363 -10.639 3.386 1.00 97.38 83 ASP A N 1
ATOM 648 C CA . ASP A 1 83 ? 0.651 -12.030 3.015 1.00 97.38 83 ASP A CA 1
ATOM 649 C C . ASP A 1 83 ? -0.585 -12.737 2.419 1.00 97.38 83 ASP A C 1
ATOM 651 O O . ASP A 1 83 ? -0.457 -13.751 1.738 1.00 97.38 83 ASP A O 1
ATOM 655 N N . ARG A 1 84 ? -1.793 -12.184 2.617 1.00 97.38 84 ARG A N 1
ATOM 656 C CA . ARG A 1 84 ? -3.030 -12.655 1.966 1.00 97.38 84 ARG A CA 1
ATOM 657 C C . ARG A 1 84 ? -3.136 -12.243 0.495 1.00 97.38 84 ARG A C 1
ATOM 659 O O . ARG A 1 84 ? -3.930 -12.836 -0.228 1.00 97.38 84 ARG A O 1
ATOM 666 N N . TYR A 1 85 ? -2.392 -11.220 0.076 1.00 97.88 85 TYR A N 1
ATOM 667 C CA . TYR A 1 85 ? -2.413 -10.684 -1.287 1.00 97.88 85 TYR A CA 1
ATOM 668 C C . TYR A 1 85 ? -1.266 -11.232 -2.124 1.00 97.88 85 TYR A C 1
ATOM 670 O O . TYR A 1 85 ? -1.460 -11.590 -3.282 1.00 97.88 85 TYR A O 1
ATOM 678 N N . THR A 1 86 ? -0.061 -11.259 -1.557 1.00 97.44 86 THR A N 1
ATOM 679 C CA . THR A 1 86 ? 1.145 -11.678 -2.270 1.00 97.44 86 THR A CA 1
ATOM 680 C C . THR A 1 86 ? 2.270 -11.990 -1.278 1.00 97.44 86 THR A C 1
ATOM 682 O O . THR A 1 86 ? 2.368 -11.309 -0.252 1.00 97.44 86 THR A O 1
ATOM 685 N N . PRO A 1 87 ? 3.140 -12.985 -1.544 1.00 95.75 87 PRO A N 1
ATOM 686 C CA . PRO A 1 87 ? 4.368 -13.152 -0.774 1.00 95.75 87 PRO A CA 1
ATOM 687 C C . PRO A 1 87 ? 5.290 -11.934 -0.938 1.00 95.75 87 PRO A C 1
ATOM 689 O O . PRO A 1 87 ? 5.250 -11.223 -1.946 1.00 95.75 87 PRO A O 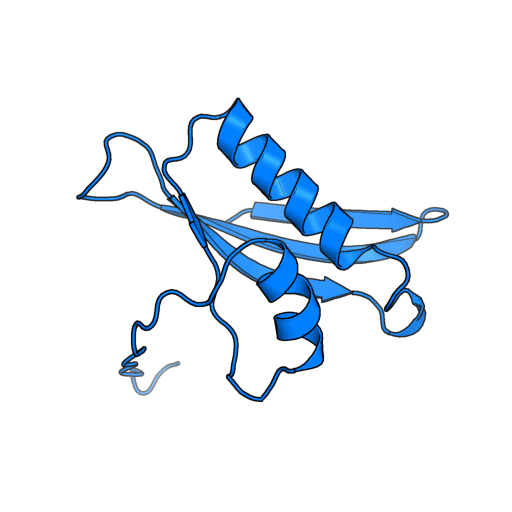1
ATOM 692 N N . HIS A 1 88 ? 6.176 -11.703 0.034 1.00 93.31 88 HIS A N 1
ATOM 693 C CA . HIS A 1 88 ? 7.212 -10.684 -0.126 1.00 93.31 88 HIS A CA 1
ATOM 694 C C . HIS A 1 88 ? 8.115 -11.016 -1.324 1.00 93.31 88 HIS A C 1
ATOM 696 O O . HIS A 1 88 ? 8.478 -12.168 -1.556 1.00 93.31 88 HIS A O 1
ATOM 702 N N . SER A 1 89 ? 8.552 -9.996 -2.057 1.00 93.31 89 SER A N 1
ATOM 703 C CA . SER A 1 89 ? 9.306 -10.179 -3.303 1.00 93.31 89 SER A CA 1
ATOM 704 C C . SER A 1 89 ? 10.743 -10.689 -3.117 1.00 93.31 89 SER A C 1
ATOM 706 O O . SER A 1 89 ? 11.387 -11.055 -4.093 1.00 93.31 89 SER A O 1
ATOM 708 N N . GLY A 1 90 ? 11.269 -10.691 -1.885 1.00 93.50 90 GLY A N 1
ATOM 709 C CA . GLY A 1 90 ? 12.647 -11.102 -1.580 1.00 93.50 90 GLY A CA 1
ATOM 710 C C . GLY A 1 90 ? 13.710 -10.032 -1.862 1.00 93.50 90 GLY A C 1
ATOM 711 O O . GLY A 1 90 ? 14.894 -10.277 -1.655 1.00 93.50 90 GLY A O 1
ATOM 712 N N . PHE A 1 91 ? 13.310 -8.835 -2.300 1.00 93.31 91 PHE A N 1
ATOM 713 C CA . PHE A 1 91 ? 14.231 -7.720 -2.522 1.00 93.31 91 PHE A CA 1
ATOM 714 C C . PHE A 1 91 ? 14.631 -7.041 -1.208 1.00 93.31 91 PHE A C 1
ATOM 716 O O . PHE A 1 91 ? 13.788 -6.738 -0.362 1.00 93.31 91 PHE A O 1
ATOM 723 N N . LEU A 1 92 ? 15.919 -6.722 -1.081 1.00 95.12 92 LEU A N 1
ATOM 724 C CA . LEU A 1 92 ? 16.443 -5.877 -0.010 1.00 95.12 92 LEU A CA 1
ATOM 725 C C . LEU A 1 92 ? 16.265 -4.395 -0.358 1.00 95.12 92 LEU A C 1
ATOM 727 O O . LEU A 1 92 ? 16.421 -3.988 -1.511 1.00 95.12 92 LEU A O 1
ATOM 731 N N . ARG A 1 93 ? 15.986 -3.567 0.654 1.00 94.62 93 ARG A N 1
ATOM 732 C CA . ARG A 1 93 ? 15.887 -2.111 0.500 1.00 94.62 93 ARG A CA 1
ATOM 733 C C . ARG A 1 93 ? 17.128 -1.426 1.067 1.00 94.62 93 ARG A C 1
ATOM 735 O O . ARG A 1 93 ? 17.327 -1.414 2.278 1.00 94.62 93 ARG A O 1
ATOM 742 N N . TYR A 1 94 ? 17.887 -0.766 0.201 1.00 95.44 94 TYR A N 1
ATOM 743 C CA . TYR A 1 94 ? 18.962 0.147 0.590 1.00 95.44 94 TYR A CA 1
ATOM 744 C C . TYR A 1 94 ? 18.438 1.584 0.601 1.00 95.44 94 TYR A C 1
ATOM 746 O O . TYR A 1 94 ? 17.680 1.978 -0.286 1.00 95.44 94 TYR A O 1
ATOM 754 N N . VAL A 1 95 ? 18.808 2.366 1.616 1.00 94.06 95 VAL A N 1
ATOM 755 C CA . VAL A 1 95 ? 18.359 3.757 1.767 1.00 94.06 95 VAL A CA 1
ATOM 756 C C . VAL A 1 95 ? 19.546 4.625 2.160 1.00 94.06 95 VAL A C 1
ATOM 758 O O . VAL A 1 95 ? 20.114 4.441 3.233 1.00 94.06 95 VAL A O 1
ATOM 761 N N . LEU A 1 96 ? 19.886 5.591 1.309 1.00 95.88 96 LEU A N 1
ATOM 762 C CA . LEU A 1 96 ? 20.740 6.717 1.673 1.00 95.88 96 LEU A CA 1
ATOM 763 C C . LEU A 1 96 ? 19.834 7.898 2.006 1.00 95.88 96 LEU A C 1
ATOM 765 O O . LEU A 1 96 ? 18.956 8.248 1.218 1.00 95.88 96 LEU A O 1
ATOM 769 N N . ARG A 1 97 ? 20.027 8.490 3.184 1.00 94.06 97 ARG A N 1
ATOM 770 C CA . ARG A 1 97 ? 19.336 9.718 3.579 1.00 94.06 97 ARG A CA 1
ATOM 771 C C . ARG A 1 97 ? 20.282 10.890 3.415 1.00 94.06 97 ARG A C 1
ATOM 773 O O . ARG A 1 97 ? 21.454 10.796 3.776 1.00 94.06 97 ARG A O 1
ATOM 780 N N . THR A 1 98 ? 19.773 11.979 2.859 1.00 93.62 98 THR A N 1
ATOM 781 C CA . THR A 1 98 ? 20.489 13.249 2.901 1.00 93.62 98 THR A CA 1
ATOM 782 C C . THR A 1 98 ? 20.403 13.812 4.323 1.00 93.62 98 THR A C 1
ATOM 784 O O . THR A 1 98 ? 19.451 13.505 5.037 1.00 93.62 98 THR A O 1
ATOM 787 N N . PRO A 1 99 ? 21.347 14.664 4.757 1.00 88.19 99 PRO A N 1
ATOM 788 C CA . PRO A 1 99 ? 21.321 15.254 6.102 1.00 88.19 99 PRO A CA 1
ATOM 789 C C . PRO A 1 99 ? 20.066 16.084 6.42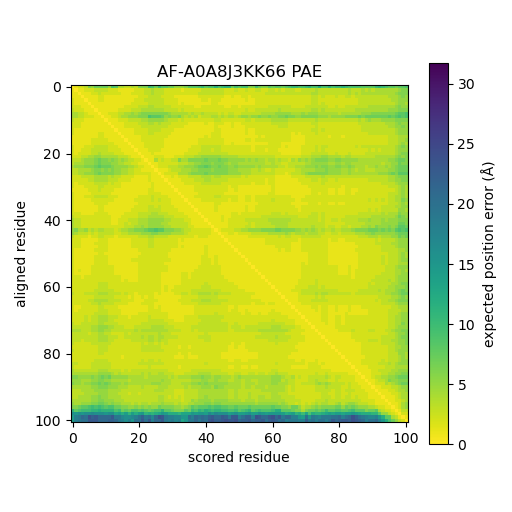9 1.00 88.19 99 PRO A C 1
ATOM 791 O O . PRO A 1 99 ? 19.898 16.520 7.561 1.00 88.19 99 PRO A O 1
ATOM 794 N N . GLN A 1 100 ? 19.219 16.353 5.435 1.00 74.12 100 GLN A N 1
ATOM 795 C CA . GLN A 1 100 ? 18.056 17.233 5.515 1.00 74.12 100 GLN A CA 1
ATOM 796 C C . GLN A 1 100 ? 16.720 16.460 5.543 1.00 74.12 100 GLN A C 1
ATOM 798 O O . GLN A 1 100 ? 15.671 17.096 5.458 1.00 74.12 100 GLN A O 1
ATOM 803 N N . GLY A 1 101 ? 16.730 15.120 5.656 1.00 53.44 101 GLY A N 1
ATOM 804 C CA . GLY A 1 101 ? 15.515 14.285 5.700 1.00 53.44 101 GLY A CA 1
ATOM 805 C C . GLY A 1 101 ? 15.669 12.924 6.377 1.00 53.44 101 GLY A C 1
ATOM 806 O O . GLY A 1 101 ? 16.761 12.602 6.886 1.00 53.44 101 GLY A O 1
#